Protein AF-A0A958UHU9-F1 (afdb_monomer_lite)

Secondary structure (DSSP, 8-state):
-HHHHHHHHHHHHHHHHHH-TT-BSS-EEEEEEEE--SEEEEEEEESS--SS-EEEEEETTEEEEEEEE--SS-EEEEEEPPSEEEEEEEEES---SSSSEEEEEEEE-TTS-EEEEEEEEE-TT-EEEEEEEE-

Radius of gyration: 14.03 Å; chains: 1; bounding box: 34×26×38 Å

Sequence (135 aa):
LYKNRFNKQEQEFKNVIESDVIGATTDQYLGDFKTKSTWVKLLYRDSGAVDGDLIRVFLDQEVIVPSFFLKGNFSGINIELKPGFNVFEFQALTQGDAPPNTAQVIVVDDDGNIIASSGWGLANGIKGKLIIVKE

pLDDT: mean 92.12, std 10.77, range [49.03, 98.75]

Foldseek 3Di:
DVVVVQVVQVVVQVVVQVVCQAFDPAAAEFDEFEDQFQKKKKKKAAPDDQAFWKKWKDKPNHTPRGIDRHHRDIDTDMGGDDAFKIKMKIATQQCGPGADRWMKIWIAGPVRDTGGIGIGGHHHGYIYIYIYHHD

Structure (mmCIF, N/CA/C/O backbone):
data_AF-A0A958UHU9-F1
#
_entry.id   AF-A0A958UHU9-F1
#
loop_
_atom_site.group_PDB
_atom_site.id
_atom_site.type_symbol
_atom_site.label_atom_id
_atom_site.label_alt_id
_atom_site.label_comp_id
_atom_site.label_asym_id
_atom_site.label_entity_id
_atom_site.label_seq_id
_atom_site.pdbx_PDB_ins_code
_atom_site.Cartn_x
_atom_site.Cartn_y
_atom_site.Cartn_z
_atom_site.occupancy
_atom_site.B_iso_or_equiv
_atom_site.auth_seq_id
_atom_site.auth_comp_id
_atom_site.auth_asym_id
_atom_site.auth_atom_id
_atom_site.pdbx_PDB_model_num
ATOM 1 N N . LEU A 1 1 ? 8.191 3.163 21.275 1.00 50.16 1 LEU A N 1
ATOM 2 C CA . LEU A 1 1 ? 7.745 1.809 20.863 1.00 50.16 1 LEU A CA 1
ATOM 3 C C . LEU A 1 1 ? 7.413 1.760 19.368 1.00 50.16 1 LEU A C 1
ATOM 5 O O . LEU A 1 1 ? 8.103 1.042 18.659 1.00 50.16 1 LEU A O 1
ATOM 9 N N . TYR A 1 2 ? 6.487 2.584 18.859 1.00 49.03 2 TYR A N 1
ATOM 10 C CA . TYR A 1 2 ? 6.131 2.627 17.426 1.00 49.03 2 TYR A CA 1
ATOM 11 C C . TYR A 1 2 ? 7.284 2.994 16.476 1.00 49.03 2 TYR A C 1
ATOM 13 O O . TYR A 1 2 ? 7.516 2.279 15.508 1.00 49.03 2 TYR A O 1
ATOM 21 N N . LYS A 1 3 ? 8.072 4.034 16.791 1.00 57.84 3 LYS A N 1
ATOM 22 C CA . LYS A 1 3 ? 9.205 4.471 15.947 1.00 57.84 3 LYS A CA 1
ATOM 23 C C . LYS A 1 3 ? 10.248 3.371 15.700 1.00 57.84 3 LYS A C 1
ATOM 25 O O . LYS A 1 3 ? 10.720 3.212 14.585 1.00 57.84 3 LYS A O 1
ATOM 30 N N . ASN A 1 4 ? 10.566 2.570 16.718 1.00 65.19 4 ASN A N 1
ATOM 31 C CA . ASN A 1 4 ? 11.564 1.504 16.578 1.00 65.19 4 ASN A CA 1
ATOM 32 C C . ASN A 1 4 ? 11.041 0.345 15.717 1.00 65.19 4 ASN A C 1
ATOM 34 O O . ASN A 1 4 ? 11.801 -0.221 14.939 1.00 65.19 4 ASN A O 1
ATOM 38 N N . ARG A 1 5 ? 9.745 0.009 15.831 1.00 65.56 5 ARG A N 1
ATOM 39 C CA . ARG A 1 5 ? 9.104 -1.006 14.981 1.00 65.56 5 ARG A CA 1
ATOM 40 C C . ARG A 1 5 ? 9.018 -0.538 13.526 1.00 65.56 5 ARG A C 1
ATOM 42 O O . ARG A 1 5 ? 9.303 -1.329 12.637 1.00 65.56 5 ARG A O 1
ATOM 49 N N . PHE A 1 6 ? 8.692 0.738 13.312 1.00 67.00 6 PHE A N 1
ATOM 50 C CA . PHE A 1 6 ? 8.655 1.368 11.992 1.00 67.00 6 PHE A CA 1
ATOM 51 C C . PHE A 1 6 ? 10.026 1.323 11.306 1.00 67.00 6 PHE A C 1
ATOM 53 O O . PHE A 1 6 ? 10.141 0.773 10.217 1.00 67.00 6 PHE A O 1
ATOM 60 N N . ASN A 1 7 ? 11.080 1.795 11.980 1.00 72.50 7 ASN A N 1
ATOM 61 C CA . ASN A 1 7 ? 12.433 1.800 11.413 1.00 72.50 7 ASN A CA 1
ATOM 62 C C . ASN A 1 7 ? 12.931 0.384 11.091 1.00 72.50 7 ASN A C 1
ATOM 64 O O . ASN A 1 7 ? 13.611 0.176 10.091 1.00 72.50 7 ASN A O 1
ATOM 68 N N . LYS A 1 8 ? 12.588 -0.599 11.934 1.00 74.75 8 LYS A N 1
ATOM 69 C CA . LYS A 1 8 ? 12.931 -2.001 11.689 1.00 74.75 8 LYS A CA 1
ATOM 70 C C . LYS A 1 8 ? 12.231 -2.541 10.435 1.00 74.75 8 LYS A C 1
ATOM 72 O O . LYS A 1 8 ? 12.907 -3.126 9.599 1.00 74.75 8 LYS A O 1
ATOM 77 N N . GLN A 1 9 ? 10.924 -2.305 10.283 1.00 70.50 9 GLN A N 1
ATOM 78 C CA . GLN A 1 9 ? 10.179 -2.706 9.081 1.00 70.50 9 GLN A CA 1
ATOM 79 C C . GLN A 1 9 ? 10.703 -2.018 7.819 1.00 70.50 9 GLN A C 1
ATOM 81 O O . GLN A 1 9 ? 10.826 -2.666 6.786 1.00 70.50 9 GLN A O 1
ATOM 86 N N . GLU A 1 10 ? 11.047 -0.731 7.895 1.00 71.50 10 GLU A N 1
ATOM 87 C CA . GLU A 1 10 ? 11.616 -0.006 6.756 1.00 71.50 10 GLU A CA 1
ATOM 88 C C . GLU A 1 10 ? 12.968 -0.595 6.328 1.00 71.50 10 GLU A C 1
ATOM 90 O O . GLU A 1 10 ? 13.228 -0.743 5.135 1.00 71.50 10 GLU A O 1
ATOM 95 N N . GLN A 1 11 ? 13.819 -0.972 7.286 1.00 75.88 11 GLN A N 1
ATOM 96 C CA . GLN A 1 11 ? 15.103 -1.599 6.981 1.00 75.88 11 GLN A CA 1
ATOM 97 C C . GLN A 1 11 ? 14.935 -3.010 6.402 1.00 75.88 11 GLN A C 1
ATOM 99 O O . GLN A 1 11 ? 15.609 -3.356 5.436 1.00 75.88 11 GLN A O 1
ATOM 104 N N . GLU A 1 12 ? 14.037 -3.819 6.971 1.00 75.75 12 GLU A N 1
ATOM 105 C CA . GLU A 1 12 ? 13.720 -5.157 6.453 1.00 75.75 12 GLU A CA 1
ATOM 106 C C . GLU A 1 12 ? 13.188 -5.081 5.016 1.00 75.75 12 GLU A C 1
ATOM 108 O O . GLU A 1 12 ? 13.626 -5.843 4.160 1.00 75.75 12 GLU A O 1
ATOM 113 N N . PHE A 1 13 ? 12.321 -4.108 4.734 1.00 73.19 13 PHE A N 1
ATOM 114 C CA . PHE A 1 13 ? 11.797 -3.839 3.399 1.00 73.19 13 PHE A CA 1
ATOM 115 C C . PHE A 1 13 ? 12.895 -3.481 2.384 1.00 73.19 13 PHE A C 1
ATOM 117 O O . PHE A 1 13 ? 12.952 -4.088 1.315 1.00 73.19 13 PHE A O 1
ATOM 124 N N . LYS A 1 14 ? 13.797 -2.549 2.721 1.00 74.69 14 LYS A N 1
ATOM 125 C CA . LYS A 1 14 ? 14.907 -2.157 1.830 1.00 74.69 14 LYS A CA 1
ATOM 126 C C . LYS A 1 14 ? 15.794 -3.346 1.469 1.00 74.69 14 LYS A C 1
ATOM 128 O O . LYS A 1 14 ? 16.100 -3.543 0.299 1.00 74.69 14 LYS A O 1
ATOM 133 N N . ASN A 1 15 ? 16.117 -4.184 2.455 1.00 75.50 15 ASN A N 1
ATOM 134 C CA . ASN A 1 15 ? 16.937 -5.373 2.231 1.00 75.50 15 ASN A CA 1
ATOM 135 C C . ASN A 1 15 ? 16.270 -6.372 1.264 1.00 75.50 15 ASN A C 1
ATOM 137 O O . ASN A 1 15 ? 16.965 -7.020 0.486 1.00 75.50 15 ASN A O 1
ATOM 141 N N . VAL A 1 16 ? 14.938 -6.513 1.311 1.00 70.00 16 VAL A N 1
ATOM 142 C CA . VAL A 1 16 ? 14.198 -7.413 0.409 1.00 70.00 16 VAL A CA 1
ATOM 143 C C . VAL A 1 16 ? 14.255 -6.908 -1.031 1.00 70.00 16 VAL A C 1
ATOM 145 O O . VAL A 1 16 ? 14.589 -7.690 -1.919 1.00 70.00 16 VAL A O 1
ATOM 148 N N . ILE A 1 17 ? 14.001 -5.617 -1.266 1.00 70.81 17 ILE A N 1
ATOM 149 C CA . ILE A 1 17 ? 14.062 -5.040 -2.620 1.00 70.81 17 ILE A CA 1
ATOM 150 C C . ILE A 1 17 ? 15.461 -5.177 -3.216 1.00 70.81 17 ILE A C 1
ATOM 152 O O . ILE A 1 17 ? 15.600 -5.602 -4.357 1.00 70.81 17 ILE A O 1
ATOM 156 N N . GLU A 1 18 ? 16.500 -4.857 -2.442 1.00 71.88 18 GLU A N 1
ATOM 157 C CA . GLU A 1 18 ? 17.887 -4.940 -2.915 1.00 71.88 18 GLU A CA 1
ATOM 158 C C . GLU A 1 18 ? 18.289 -6.368 -3.316 1.00 71.88 18 GLU A C 1
ATOM 160 O O . GLU A 1 18 ? 19.167 -6.553 -4.158 1.00 71.88 18 GLU A O 1
ATOM 165 N N . SER A 1 19 ? 17.646 -7.384 -2.733 1.00 71.00 19 SER A N 1
ATOM 166 C CA . SER A 1 19 ? 17.930 -8.790 -3.027 1.00 71.00 19 SER A CA 1
ATOM 167 C C . SER A 1 19 ? 17.213 -9.340 -4.266 1.00 71.00 19 SER A C 1
ATOM 169 O O . SER A 1 19 ? 17.673 -10.335 -4.829 1.00 71.00 19 SER A O 1
ATOM 171 N N . ASP A 1 20 ? 16.117 -8.713 -4.708 1.00 69.31 20 ASP A N 1
ATOM 172 C CA . ASP A 1 20 ? 15.230 -9.250 -5.747 1.00 69.31 20 ASP A CA 1
ATOM 173 C C . ASP A 1 20 ? 15.263 -8.391 -7.021 1.00 69.31 20 ASP A C 1
ATOM 175 O O . ASP A 1 20 ? 14.407 -7.542 -7.265 1.00 69.31 20 ASP A O 1
ATOM 179 N N . VAL A 1 21 ? 16.284 -8.625 -7.854 1.00 71.00 21 VAL A N 1
ATOM 180 C CA . VAL A 1 21 ? 16.609 -7.813 -9.048 1.00 71.00 21 VAL A CA 1
ATOM 181 C C . VAL A 1 21 ? 15.461 -7.743 -10.067 1.00 71.00 21 VAL A C 1
ATOM 183 O O . VAL A 1 21 ? 15.361 -6.778 -10.818 1.00 71.00 21 VAL A O 1
ATOM 186 N N . ILE A 1 22 ? 14.596 -8.760 -10.118 1.00 80.50 22 ILE A N 1
ATOM 187 C CA . ILE A 1 22 ? 13.459 -8.820 -11.055 1.00 80.50 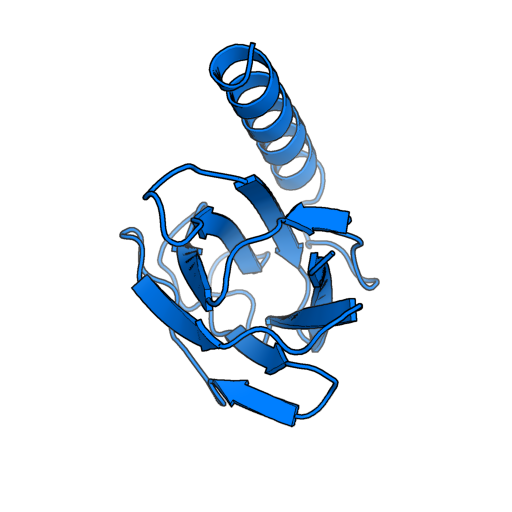22 ILE A CA 1
ATOM 188 C C . ILE A 1 22 ? 12.106 -8.528 -10.388 1.00 80.50 22 ILE A C 1
ATOM 190 O O . ILE A 1 22 ? 11.093 -8.422 -11.086 1.00 80.50 22 ILE A O 1
ATOM 194 N N . GLY A 1 23 ? 12.096 -8.363 -9.063 1.00 86.75 23 GLY A N 1
ATOM 195 C CA . GLY A 1 23 ? 10.900 -8.254 -8.235 1.00 86.75 23 GLY A CA 1
ATOM 196 C C . GLY A 1 23 ? 10.189 -9.576 -8.002 1.00 86.75 23 GLY A C 1
ATOM 197 O O . GLY A 1 23 ? 10.313 -10.541 -8.761 1.00 86.75 23 GLY A O 1
ATOM 198 N N . ALA A 1 24 ? 9.352 -9.584 -6.969 1.00 90.75 24 ALA A N 1
ATOM 199 C CA . ALA A 1 24 ? 8.610 -10.770 -6.601 1.00 90.75 24 ALA A CA 1
ATOM 200 C C . ALA A 1 24 ? 7.633 -11.174 -7.706 1.00 90.75 24 ALA A C 1
ATOM 202 O O . ALA A 1 24 ? 6.861 -10.360 -8.216 1.00 90.75 24 ALA A O 1
ATOM 203 N N . THR A 1 25 ? 7.650 -12.464 -8.031 1.00 94.31 25 THR A N 1
ATOM 204 C CA . THR A 1 25 ? 6.838 -13.092 -9.088 1.00 94.31 25 THR A CA 1
ATOM 205 C C . THR A 1 25 ? 5.569 -13.761 -8.555 1.00 94.31 25 THR A C 1
ATOM 207 O O . THR A 1 25 ? 4.824 -14.388 -9.306 1.00 94.31 25 THR A O 1
ATOM 210 N N . THR A 1 26 ? 5.304 -13.626 -7.256 1.00 94.62 26 THR A N 1
ATOM 211 C CA . THR A 1 26 ? 4.108 -14.127 -6.573 1.00 94.62 26 THR A CA 1
ATOM 212 C C . THR A 1 26 ? 3.562 -13.060 -5.644 1.00 94.62 26 THR A C 1
ATOM 214 O O . THR A 1 26 ? 4.333 -12.252 -5.123 1.00 94.62 26 THR A O 1
ATOM 217 N N . ASP A 1 27 ? 2.255 -13.098 -5.390 1.00 96.94 27 ASP A N 1
ATOM 218 C CA . ASP A 1 27 ? 1.609 -12.130 -4.507 1.00 96.94 27 ASP A CA 1
ATOM 219 C C . ASP A 1 27 ? 2.291 -12.064 -3.133 1.00 96.94 27 ASP A C 1
ATOM 221 O O . ASP A 1 27 ? 2.615 -13.086 -2.520 1.00 96.94 27 ASP A O 1
ATOM 225 N N . GLN A 1 28 ? 2.499 -10.843 -2.643 1.00 95.31 28 GLN A N 1
ATOM 226 C CA . GLN A 1 28 ? 3.163 -10.574 -1.375 1.00 95.31 28 GLN A CA 1
ATOM 227 C C . GLN A 1 28 ? 2.156 -10.233 -0.283 1.00 95.31 28 GLN A C 1
ATOM 229 O O . GLN A 1 28 ? 1.231 -9.445 -0.479 1.00 95.31 28 GLN A O 1
ATOM 234 N N . TYR A 1 29 ? 2.371 -10.782 0.910 1.00 95.94 29 TYR A N 1
ATOM 235 C CA . TYR A 1 29 ? 1.631 -10.385 2.099 1.00 95.94 29 TYR A CA 1
ATOM 236 C C . TYR A 1 29 ? 2.345 -9.234 2.809 1.00 95.94 29 TYR A C 1
ATOM 238 O O . TYR A 1 29 ? 3.450 -9.398 3.318 1.00 95.94 29 TYR A O 1
ATOM 246 N N . LEU A 1 30 ? 1.698 -8.072 2.856 1.00 95.81 30 LEU A N 1
ATOM 247 C CA . LEU A 1 30 ? 2.231 -6.835 3.430 1.00 95.81 30 LEU A CA 1
ATOM 248 C C . LEU A 1 30 ? 1.866 -6.652 4.911 1.00 95.81 30 LEU A C 1
ATOM 250 O O . LEU A 1 30 ? 2.342 -5.704 5.539 1.00 95.81 30 LEU A O 1
ATOM 254 N N . GLY A 1 31 ? 1.044 -7.551 5.462 1.00 95.88 31 GLY A N 1
ATOM 255 C CA . GLY A 1 31 ? 0.650 -7.588 6.869 1.00 95.88 31 GLY A CA 1
ATOM 256 C C . GLY A 1 31 ? -0.821 -7.260 7.128 1.00 95.88 31 GLY A C 1
ATOM 257 O O . GLY A 1 31 ? -1.529 -6.712 6.277 1.00 95.88 31 GLY A O 1
ATOM 258 N N . ASP A 1 32 ? -1.257 -7.584 8.344 1.00 97.19 32 ASP A N 1
ATOM 259 C CA . ASP A 1 32 ? -2.553 -7.228 8.912 1.00 97.19 32 ASP A CA 1
ATOM 260 C C . ASP A 1 32 ? -2.400 -6.325 10.139 1.00 97.19 32 ASP A C 1
ATOM 262 O O . ASP A 1 32 ? -1.506 -6.500 10.973 1.00 97.19 32 ASP A O 1
ATOM 266 N N . PHE A 1 33 ? -3.288 -5.338 10.244 1.00 96.69 33 PHE A N 1
ATOM 267 C CA . PHE A 1 33 ? -3.241 -4.321 11.289 1.00 96.69 33 PHE A CA 1
ATOM 268 C C . PHE A 1 33 ? -4.643 -4.029 11.810 1.00 96.69 33 PHE A C 1
ATOM 270 O O . PHE A 1 33 ? -5.601 -3.943 11.047 1.00 96.69 33 PHE A O 1
ATOM 277 N N . LYS A 1 34 ? -4.760 -3.869 13.126 1.00 97.19 34 LYS A N 1
ATOM 278 C CA . LYS A 1 34 ? -6.027 -3.595 13.808 1.00 97.19 34 LYS A CA 1
ATOM 279 C C . LYS A 1 34 ? -6.172 -2.110 14.101 1.00 97.19 34 LYS A C 1
ATOM 281 O O . LYS A 1 34 ? -5.192 -1.460 14.459 1.00 97.19 34 LYS A O 1
ATOM 286 N N . THR A 1 35 ? -7.391 -1.599 14.002 1.00 97.50 35 THR A N 1
ATOM 287 C CA . THR A 1 35 ? -7.738 -0.232 14.395 1.00 97.50 35 THR A CA 1
ATOM 288 C C . THR A 1 35 ? -9.178 -0.152 14.900 1.00 97.50 35 THR A C 1
ATOM 290 O O . THR A 1 35 ? -10.000 -1.007 14.585 1.00 97.50 35 THR A O 1
ATOM 293 N N . LYS A 1 36 ? -9.484 0.887 15.680 1.00 97.50 36 LYS A N 1
ATOM 294 C CA . LYS A 1 36 ? -10.856 1.271 16.062 1.00 97.50 36 LYS A CA 1
ATOM 295 C C . LYS A 1 36 ? -11.373 2.462 15.252 1.00 97.50 36 LYS A C 1
ATOM 297 O O . LYS A 1 36 ? -12.512 2.887 15.428 1.00 97.50 36 LYS A O 1
ATOM 302 N N . SER A 1 37 ? -10.522 3.004 14.387 1.00 97.69 37 SER A N 1
ATOM 303 C CA . SER A 1 37 ? -10.799 4.188 13.591 1.00 97.69 37 SER A CA 1
ATOM 304 C C . SER A 1 37 ? -11.933 3.978 12.608 1.00 97.69 37 SER A C 1
ATOM 306 O O . SER A 1 37 ? -12.187 2.879 12.101 1.00 97.69 37 SER A O 1
ATOM 308 N N . THR A 1 38 ? -12.626 5.072 12.327 1.00 97.50 38 THR A N 1
ATOM 309 C CA . THR A 1 38 ? -13.752 5.078 11.396 1.00 97.50 38 THR A CA 1
ATOM 310 C C . THR A 1 38 ? -13.288 4.995 9.949 1.00 97.50 38 THR A C 1
ATOM 312 O O . THR A 1 38 ? -13.809 4.161 9.204 1.00 97.50 38 THR A O 1
ATOM 315 N N . TRP A 1 39 ? -12.243 5.752 9.623 1.00 98.31 39 TRP A N 1
ATOM 316 C CA . TRP A 1 39 ? -11.580 5.813 8.329 1.00 98.31 39 TRP A CA 1
ATOM 317 C C . TRP A 1 39 ? -10.057 5.757 8.494 1.00 98.31 39 TRP A C 1
ATOM 319 O O . TRP A 1 39 ? -9.517 5.934 9.587 1.00 98.31 39 TRP A O 1
ATOM 329 N N . VAL A 1 40 ? -9.359 5.510 7.388 1.00 98.50 40 VAL A N 1
ATOM 330 C CA . VAL A 1 40 ? -7.896 5.591 7.300 1.00 98.50 40 VAL A CA 1
ATOM 331 C C . VAL A 1 40 ? -7.476 6.359 6.055 1.00 98.50 40 VAL A C 1
ATOM 333 O O . VAL A 1 40 ? -8.187 6.380 5.049 1.00 98.50 40 VAL A O 1
ATOM 336 N N . LYS A 1 41 ? -6.292 6.965 6.094 1.00 98.44 41 LYS A N 1
ATOM 337 C CA . LYS A 1 41 ? -5.609 7.473 4.906 1.00 98.44 41 LYS A CA 1
ATOM 338 C C . LYS A 1 41 ? -4.607 6.440 4.414 1.00 98.44 41 LYS A C 1
ATOM 340 O O . LYS A 1 41 ? -3.653 6.112 5.119 1.00 98.44 41 LYS A O 1
ATOM 345 N N . LEU A 1 42 ? -4.811 5.973 3.190 1.00 98.06 42 LEU A N 1
ATOM 346 C CA . LEU A 1 42 ? -3.893 5.097 2.480 1.00 98.06 42 LEU A CA 1
ATOM 347 C C . LEU A 1 42 ? -2.920 5.954 1.673 1.00 98.06 42 LEU A C 1
ATOM 349 O O . LEU A 1 42 ? -3.317 6.568 0.683 1.00 98.06 42 LEU A O 1
ATOM 353 N N . LEU A 1 43 ? -1.668 6.023 2.112 1.00 98.25 43 LEU A N 1
ATOM 354 C CA . LEU A 1 43 ? -0.604 6.788 1.471 1.00 98.25 43 LEU A CA 1
ATOM 355 C C . LEU A 1 43 ? 0.362 5.841 0.768 1.00 98.25 43 LEU A C 1
ATOM 357 O O . LEU A 1 43 ? 0.826 4.885 1.375 1.00 98.25 43 LEU A O 1
ATOM 361 N N . TYR A 1 44 ? 0.722 6.129 -0.474 1.00 97.50 44 TYR A N 1
ATOM 362 C CA . TYR A 1 44 ? 1.711 5.365 -1.225 1.00 97.50 44 TYR A CA 1
ATOM 363 C C . TYR A 1 44 ? 2.595 6.274 -2.079 1.00 97.50 44 TYR A C 1
ATOM 365 O O . TYR A 1 44 ? 2.199 7.377 -2.474 1.00 97.50 44 TYR A O 1
ATOM 373 N N . ARG A 1 45 ? 3.821 5.822 -2.329 1.00 97.44 45 ARG A N 1
ATOM 374 C CA . ARG A 1 45 ? 4.813 6.516 -3.154 1.00 97.44 45 ARG A CA 1
ATOM 375 C C . ARG A 1 45 ? 5.759 5.532 -3.809 1.00 97.44 45 ARG A C 1
ATOM 377 O O . ARG A 1 45 ? 5.914 4.414 -3.327 1.00 97.44 45 ARG A O 1
ATOM 384 N N . ASP A 1 46 ? 6.445 6.017 -4.826 1.00 97.12 46 ASP A N 1
ATOM 385 C CA . ASP A 1 46 ? 7.659 5.388 -5.315 1.00 97.12 46 ASP A CA 1
ATOM 386 C C . ASP A 1 46 ? 8.723 5.391 -4.206 1.00 97.12 46 ASP A C 1
ATOM 388 O O . ASP A 1 46 ? 8.932 6.414 -3.537 1.00 97.12 46 ASP A O 1
ATOM 392 N N . SER A 1 47 ? 9.344 4.238 -3.968 1.00 93.31 47 SER A N 1
ATOM 393 C CA . SER A 1 47 ? 10.444 4.085 -3.009 1.00 93.31 47 SER A CA 1
ATOM 394 C C . SER A 1 47 ? 11.751 3.642 -3.677 1.00 93.31 47 SER A C 1
ATOM 396 O O . SER A 1 47 ? 12.716 3.359 -2.960 1.00 93.31 47 SER A O 1
ATOM 398 N N . GLY A 1 48 ? 11.774 3.588 -5.009 1.00 90.81 48 GLY A N 1
ATOM 399 C CA . GLY A 1 48 ? 12.934 3.358 -5.857 1.00 90.81 48 GLY A CA 1
ATOM 400 C C . GLY A 1 48 ? 13.221 4.593 -6.717 1.00 90.81 48 GLY A C 1
ATOM 401 O O . GLY A 1 48 ? 13.429 5.693 -6.191 1.00 90.81 48 GLY A O 1
ATOM 402 N N . ALA A 1 49 ? 13.285 4.397 -8.035 1.00 91.69 49 ALA A N 1
ATOM 403 C CA . ALA A 1 49 ? 13.439 5.464 -9.015 1.00 91.69 49 ALA A CA 1
ATOM 404 C C . ALA A 1 49 ? 12.084 5.789 -9.655 1.00 91.69 49 ALA A C 1
ATOM 406 O O . ALA A 1 49 ? 11.386 4.902 -10.111 1.00 91.69 49 ALA A O 1
ATOM 407 N N . VAL A 1 50 ? 11.747 7.077 -9.763 1.00 95.75 50 VAL A N 1
ATOM 408 C CA . VAL A 1 50 ? 10.510 7.509 -10.432 1.00 95.75 50 VAL A CA 1
ATOM 409 C C . VAL A 1 50 ? 10.690 7.403 -11.948 1.00 95.75 50 VAL A C 1
ATOM 411 O O . VAL A 1 50 ? 11.158 8.354 -12.580 1.00 95.75 50 VAL A O 1
ATOM 414 N N . ASP A 1 51 ? 10.340 6.258 -12.524 1.00 94.69 51 ASP A N 1
ATOM 415 C CA . ASP A 1 51 ? 10.759 5.879 -13.881 1.00 94.69 51 ASP A CA 1
ATOM 416 C C . ASP A 1 51 ? 9.680 5.168 -14.722 1.00 94.69 51 ASP A C 1
ATOM 418 O O . ASP A 1 51 ? 9.970 4.610 -15.774 1.00 94.69 51 ASP A O 1
ATOM 422 N N . GLY A 1 52 ? 8.417 5.205 -14.294 1.00 96.12 52 GLY A N 1
ATOM 423 C CA . GLY A 1 52 ? 7.298 4.651 -15.073 1.00 96.12 52 GLY A CA 1
ATOM 424 C C . GLY A 1 52 ? 6.426 3.652 -14.325 1.00 96.12 52 GLY A C 1
ATOM 425 O O . GLY A 1 52 ? 5.555 3.025 -14.934 1.00 96.12 52 GLY A O 1
ATOM 426 N N . ASP A 1 53 ? 6.627 3.511 -13.021 1.00 97.75 53 ASP A N 1
ATOM 427 C CA . ASP A 1 53 ? 5.849 2.624 -12.176 1.00 97.75 53 ASP A CA 1
ATOM 428 C C . ASP A 1 53 ? 4.368 3.017 -12.064 1.00 97.75 53 ASP A C 1
ATOM 430 O O . ASP A 1 53 ? 3.990 4.057 -11.516 1.00 97.75 53 ASP A O 1
ATOM 434 N N . LEU A 1 54 ? 3.500 2.142 -12.577 1.00 98.38 54 LEU A N 1
ATOM 435 C CA . LEU A 1 54 ? 2.048 2.258 -12.528 1.00 98.38 54 LEU A CA 1
ATOM 436 C C . LEU A 1 54 ? 1.466 1.170 -11.635 1.00 98.38 54 LEU A C 1
ATOM 438 O O . LEU A 1 54 ? 1.804 -0.005 -11.770 1.00 98.38 54 LEU A O 1
ATOM 442 N N . ILE A 1 55 ? 0.516 1.548 -10.782 1.00 98.50 55 ILE A N 1
ATOM 443 C CA . ILE A 1 55 ? -0.212 0.612 -9.923 1.00 98.50 55 ILE A CA 1
ATOM 444 C C . ILE A 1 55 ? -1.723 0.720 -10.088 1.00 98.50 55 ILE A C 1
ATOM 446 O O . ILE A 1 55 ? -2.258 1.756 -10.483 1.00 98.50 55 ILE A O 1
ATOM 450 N N . ARG A 1 56 ? -2.421 -0.347 -9.708 1.00 98.69 56 ARG A N 1
ATOM 451 C CA . ARG A 1 56 ? -3.868 -0.371 -9.474 1.00 98.69 56 ARG A CA 1
ATOM 452 C C . ARG A 1 56 ? -4.137 -0.745 -8.026 1.00 98.69 56 ARG A C 1
ATOM 454 O O . ARG A 1 56 ? -3.498 -1.656 -7.507 1.00 98.69 56 ARG A O 1
ATOM 461 N N . VAL A 1 57 ? -5.102 -0.081 -7.396 1.00 98.56 57 VAL A N 1
ATOM 462 C CA . VAL A 1 57 ? -5.487 -0.352 -6.005 1.00 98.56 57 VAL A CA 1
ATOM 463 C C . VAL A 1 57 ? -6.898 -0.912 -5.952 1.00 98.56 57 VAL A C 1
ATOM 465 O O . VAL A 1 57 ? -7.820 -0.368 -6.571 1.00 98.56 57 VAL A O 1
ATOM 468 N N . PHE A 1 58 ? -7.052 -1.982 -5.181 1.00 98.75 58 PHE A N 1
ATOM 469 C CA . PHE A 1 58 ? -8.324 -2.616 -4.878 1.00 98.75 58 PHE A CA 1
ATOM 470 C C . PHE A 1 58 ? -8.656 -2.466 -3.393 1.00 98.75 58 PHE A C 1
ATOM 472 O O . PHE A 1 58 ? -7.754 -2.522 -2.556 1.00 98.75 58 PHE A O 1
ATOM 479 N N . LEU A 1 59 ? -9.942 -2.343 -3.079 1.00 98.69 59 LEU A N 1
ATOM 480 C CA . LEU A 1 59 ? -10.500 -2.571 -1.749 1.00 98.69 59 LEU A CA 1
ATOM 481 C C . LEU A 1 59 ? -11.553 -3.665 -1.873 1.00 98.69 59 LEU A C 1
ATOM 483 O O . LEU A 1 59 ? -12.488 -3.531 -2.653 1.00 98.69 59 LEU A O 1
ATOM 487 N N . ASP A 1 60 ? -11.379 -4.758 -1.135 1.00 98.38 60 ASP A N 1
ATOM 488 C CA . ASP A 1 60 ? -12.299 -5.898 -1.142 1.00 98.38 60 ASP A CA 1
ATOM 489 C C . ASP A 1 60 ? -12.627 -6.407 -2.560 1.00 98.38 60 ASP A C 1
ATOM 491 O O . ASP A 1 60 ? -13.769 -6.724 -2.875 1.00 98.38 60 ASP A O 1
ATOM 495 N N . GLN A 1 61 ? -11.593 -6.520 -3.404 1.00 98.12 61 GLN A N 1
ATOM 496 C CA . GLN A 1 61 ? -11.653 -6.947 -4.816 1.00 98.12 61 GLN A CA 1
ATOM 497 C C . GLN A 1 61 ? -12.270 -5.923 -5.787 1.00 98.12 61 GLN A C 1
ATOM 499 O O . GLN A 1 61 ? -12.213 -6.134 -7.000 1.00 98.12 61 GLN A O 1
ATOM 504 N N . GLU A 1 62 ? -12.773 -4.789 -5.302 1.00 98.38 62 GLU A N 1
ATOM 505 C CA . GLU A 1 62 ? -13.253 -3.692 -6.142 1.00 98.38 62 GLU A CA 1
ATOM 506 C C . GLU A 1 62 ? -12.133 -2.698 -6.452 1.00 98.38 62 GLU A C 1
ATOM 508 O O . GLU A 1 62 ? -11.334 -2.343 -5.588 1.00 98.38 62 GLU A O 1
ATOM 513 N N . VAL A 1 63 ? -12.065 -2.228 -7.698 1.00 98.56 63 VAL A N 1
ATOM 514 C CA . VAL A 1 63 ? -11.061 -1.244 -8.120 1.00 98.56 63 VAL A CA 1
ATOM 515 C C . VAL A 1 63 ? -11.428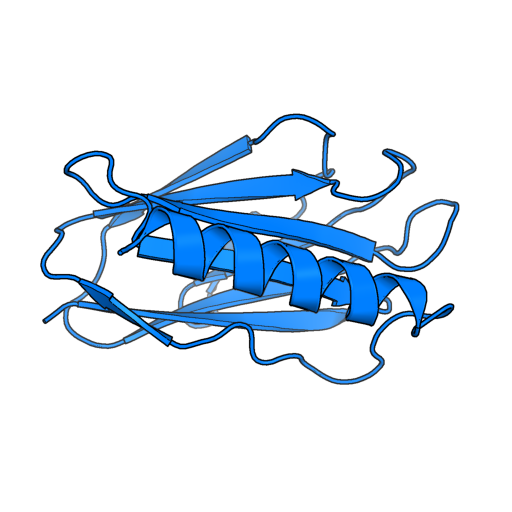 0.132 -7.572 1.00 98.56 63 VAL A C 1
ATOM 517 O O . VAL A 1 63 ? -12.400 0.735 -8.019 1.00 98.56 63 VAL A O 1
ATOM 520 N N . ILE A 1 64 ? -10.599 0.660 -6.670 1.00 98.12 64 ILE A N 1
ATOM 521 C CA . ILE A 1 64 ? -10.753 2.018 -6.121 1.00 98.12 64 ILE A CA 1
ATOM 522 C C . ILE A 1 64 ? -9.807 3.026 -6.781 1.00 98.12 64 ILE A C 1
ATOM 524 O O . ILE A 1 64 ? -10.100 4.218 -6.828 1.00 98.12 64 ILE A O 1
ATOM 528 N N . VAL A 1 65 ? -8.684 2.552 -7.333 1.00 98.25 65 VAL A N 1
ATOM 529 C CA . VAL A 1 65 ? -7.757 3.353 -8.143 1.00 98.25 65 VAL A CA 1
ATOM 530 C C . VAL A 1 65 ? -7.369 2.530 -9.372 1.00 98.25 65 VAL A C 1
ATOM 532 O O . VAL A 1 65 ? -6.614 1.569 -9.232 1.00 98.25 65 VAL A O 1
ATOM 535 N N . PRO A 1 66 ? -7.871 2.858 -10.577 1.00 98.19 66 PRO A N 1
ATOM 536 C CA . PRO A 1 66 ? -7.720 1.998 -11.755 1.00 98.19 66 PRO A CA 1
ATOM 537 C C . PRO A 1 66 ? -6.302 1.961 -12.331 1.00 98.19 66 PRO A C 1
ATOM 539 O O . PRO A 1 66 ? -5.883 0.921 -12.849 1.00 98.19 66 PRO A O 1
ATOM 542 N N . SER A 1 67 ? -5.597 3.090 -12.260 1.00 98.06 67 SER A N 1
ATOM 543 C CA . SER A 1 67 ? -4.202 3.260 -12.658 1.00 98.06 67 SER A CA 1
ATOM 544 C C . SER A 1 67 ? -3.652 4.518 -11.991 1.00 98.06 67 SER A C 1
ATOM 546 O O . SER A 1 67 ? -4.305 5.566 -12.013 1.00 98.06 67 SER A O 1
ATOM 548 N N . PHE A 1 68 ? -2.473 4.423 -11.390 1.00 98.38 68 PHE A N 1
ATOM 549 C CA . PHE A 1 68 ? -1.794 5.546 -10.764 1.00 98.38 68 PHE A CA 1
ATOM 550 C C . PHE A 1 68 ? -0.288 5.457 -10.978 1.00 98.38 68 PHE A C 1
ATOM 552 O O . PHE A 1 68 ? 0.316 4.432 -10.682 1.00 98.38 68 PHE A O 1
ATOM 559 N N . PHE A 1 69 ? 0.303 6.555 -11.446 1.00 98.06 69 PHE A N 1
ATOM 560 C CA . PHE A 1 69 ? 1.748 6.717 -11.584 1.00 98.06 69 PHE A CA 1
ATOM 561 C C . PHE A 1 69 ? 2.380 7.065 -10.244 1.00 98.06 69 PHE A C 1
ATOM 563 O O . PHE A 1 69 ? 2.097 8.135 -9.691 1.00 98.06 69 PHE A O 1
ATOM 570 N N . LEU A 1 70 ? 3.217 6.165 -9.732 1.00 97.94 70 LEU A N 1
ATOM 571 C CA . LEU A 1 70 ? 3.951 6.374 -8.497 1.00 97.94 70 LEU A CA 1
ATOM 572 C C . LEU A 1 70 ? 4.904 7.565 -8.641 1.00 97.94 70 LEU A C 1
ATOM 574 O O . LEU A 1 70 ? 5.553 7.784 -9.657 1.00 97.94 70 LEU A O 1
ATOM 578 N N . LYS A 1 71 ? 4.924 8.399 -7.603 1.00 97.81 71 LYS A N 1
ATOM 579 C CA . LYS A 1 71 ? 5.753 9.605 -7.512 1.00 97.81 71 LYS A CA 1
ATOM 580 C C . LYS A 1 71 ? 6.620 9.482 -6.272 1.00 97.81 71 LYS A C 1
ATOM 582 O O . LYS A 1 71 ? 6.206 8.839 -5.314 1.00 97.81 71 LYS A O 1
ATOM 587 N N . GLY A 1 72 ? 7.753 10.179 -6.231 1.00 96.12 72 GLY A N 1
ATOM 588 C CA . GLY A 1 72 ? 8.639 10.151 -5.057 1.00 96.12 72 GLY A CA 1
ATOM 589 C C . GLY A 1 72 ? 8.026 10.750 -3.777 1.00 96.12 72 GLY A C 1
ATOM 590 O O . GLY A 1 72 ? 8.458 10.436 -2.667 1.00 96.12 72 GLY A O 1
ATOM 591 N N . ASN A 1 73 ? 6.990 11.587 -3.913 1.00 96.94 73 ASN A N 1
ATOM 592 C CA . ASN A 1 73 ? 6.198 12.094 -2.792 1.00 96.94 73 ASN A CA 1
ATOM 593 C C . ASN A 1 73 ? 4.953 11.231 -2.567 1.00 96.94 73 ASN A C 1
ATOM 595 O O . ASN A 1 73 ? 4.319 10.786 -3.525 1.00 96.94 73 ASN A O 1
ATOM 599 N N . PHE A 1 74 ? 4.549 11.088 -1.302 1.00 97.19 74 PHE A N 1
ATOM 600 C CA . PHE A 1 74 ? 3.307 10.408 -0.944 1.00 97.19 74 PHE A CA 1
ATOM 601 C C . PHE A 1 74 ? 2.095 11.042 -1.620 1.00 97.19 74 PHE A C 1
ATOM 603 O O . PHE A 1 74 ? 1.850 12.245 -1.523 1.00 97.19 74 PHE A O 1
ATOM 610 N N . SER A 1 75 ? 1.322 10.186 -2.273 1.00 96.44 75 SER A N 1
ATOM 611 C CA . SER A 1 75 ? -0.048 10.441 -2.701 1.00 96.44 75 SER A CA 1
ATOM 612 C C . SER A 1 75 ? -0.966 9.487 -1.948 1.00 96.44 75 SER A C 1
ATOM 614 O O . SER A 1 75 ? -0.499 8.506 -1.376 1.00 96.44 75 SER A O 1
ATOM 616 N N . GLY A 1 76 ? -2.265 9.759 -1.903 1.00 93.31 76 GLY A N 1
ATOM 617 C CA . GLY A 1 76 ? -3.153 8.850 -1.198 1.00 93.31 76 GLY A CA 1
ATOM 618 C C . GLY A 1 76 ? -4.612 9.240 -1.215 1.00 93.31 76 GLY A C 1
ATOM 619 O O . GLY A 1 76 ? -4.995 10.279 -1.751 1.00 93.31 76 GLY A O 1
ATOM 620 N N . ILE A 1 77 ? -5.403 8.368 -0.606 1.00 96.81 77 ILE A N 1
ATOM 621 C CA . ILE A 1 77 ? -6.863 8.414 -0.577 1.00 96.81 77 ILE A CA 1
ATOM 622 C C . ILE A 1 77 ? -7.353 8.132 0.843 1.00 96.81 77 ILE A C 1
ATOM 624 O O . ILE A 1 77 ? -6.740 7.357 1.578 1.00 96.81 77 ILE A O 1
ATOM 628 N N . ASN A 1 78 ? -8.454 8.773 1.231 1.00 97.88 78 ASN A N 1
ATOM 629 C CA . ASN A 1 78 ? -9.150 8.457 2.475 1.00 97.88 78 ASN A CA 1
ATOM 630 C C . ASN A 1 78 ? -10.169 7.348 2.206 1.00 97.88 78 ASN A C 1
ATOM 632 O O . ASN A 1 78 ? -10.863 7.389 1.190 1.00 97.88 78 ASN A O 1
ATOM 636 N N . ILE A 1 79 ? -10.257 6.382 3.115 1.00 98.12 79 ILE A N 1
ATOM 637 C CA . ILE A 1 79 ? -11.104 5.198 2.987 1.00 98.12 79 ILE A CA 1
ATOM 638 C C . ILE A 1 79 ? -11.893 5.014 4.274 1.00 98.12 79 ILE A C 1
ATOM 640 O O . ILE A 1 79 ? -11.308 4.833 5.341 1.00 98.12 79 ILE A O 1
ATOM 644 N N . GLU A 1 80 ? -13.217 5.032 4.157 1.00 98.25 80 GLU A N 1
ATOM 645 C CA . GLU A 1 80 ? -14.116 4.606 5.226 1.00 98.25 80 GLU A CA 1
ATOM 646 C C . GLU A 1 80 ? -13.996 3.096 5.420 1.00 98.25 80 GLU A C 1
ATOM 648 O O . GLU A 1 80 ? -14.096 2.324 4.465 1.00 98.25 80 GLU A O 1
ATOM 653 N N . LEU A 1 81 ? -13.776 2.668 6.660 1.00 98.50 81 LEU A N 1
ATOM 654 C CA . LEU A 1 81 ? -13.607 1.258 6.978 1.00 98.50 81 LEU A CA 1
ATOM 655 C C . LEU A 1 81 ? -14.950 0.623 7.336 1.00 98.50 81 LEU A C 1
ATOM 657 O O . LEU A 1 81 ? -15.665 1.099 8.232 1.00 98.50 81 LEU A O 1
ATOM 661 N N . LYS A 1 82 ? -15.251 -0.528 6.730 1.00 98.56 82 LYS A N 1
ATOM 662 C CA . LYS A 1 82 ? -16.333 -1.394 7.216 1.00 98.56 82 LYS A CA 1
ATOM 663 C C . LYS A 1 82 ? -15.879 -2.147 8.477 1.00 98.56 82 LYS A C 1
ATOM 665 O O . LYS A 1 82 ? -14.681 -2.399 8.623 1.00 98.56 82 LYS A O 1
ATOM 670 N N . PRO A 1 83 ? -16.792 -2.518 9.392 1.00 98.38 83 PRO A N 1
ATOM 671 C CA . PRO A 1 83 ? -16.453 -3.394 10.513 1.00 98.38 83 PRO A CA 1
ATOM 672 C C . PRO A 1 83 ? -15.813 -4.706 10.036 1.00 98.38 83 PRO A C 1
ATOM 674 O O . PRO A 1 83 ? -16.254 -5.292 9.045 1.00 98.38 83 PRO A O 1
ATOM 677 N N . GLY A 1 84 ? -14.793 -5.185 10.747 1.00 98.50 84 GLY A N 1
ATOM 678 C CA . GLY A 1 84 ? -14.033 -6.371 10.361 1.00 98.50 84 GLY A CA 1
ATOM 679 C C . GLY A 1 84 ? -12.967 -6.085 9.299 1.00 98.50 84 GLY A C 1
ATOM 680 O O . GLY A 1 84 ? -12.272 -5.073 9.351 1.00 98.50 84 GLY A O 1
ATOM 681 N N . PHE A 1 85 ? -12.781 -7.019 8.365 1.00 98.56 85 PHE A N 1
ATOM 682 C CA . PHE A 1 85 ? -11.678 -6.996 7.399 1.00 98.56 85 PHE A CA 1
ATOM 683 C C . PHE A 1 85 ? -11.923 -6.026 6.244 1.00 98.56 85 PHE A C 1
ATOM 685 O O . PHE A 1 85 ? -12.945 -6.124 5.574 1.00 98.56 85 PHE A O 1
ATOM 692 N N . ASN A 1 86 ? -10.941 -5.173 5.965 1.00 98.62 86 ASN A N 1
ATOM 693 C CA . ASN A 1 86 ? -10.849 -4.314 4.788 1.00 98.62 86 ASN A CA 1
ATOM 694 C C . ASN A 1 86 ? -9.558 -4.707 4.061 1.00 98.62 86 ASN A C 1
ATOM 696 O O . ASN A 1 86 ? -8.458 -4.476 4.580 1.00 98.62 86 ASN A O 1
ATOM 700 N N . VAL A 1 87 ? -9.681 -5.381 2.917 1.00 98.69 87 VAL A N 1
ATOM 701 C CA . VAL A 1 87 ? -8.529 -5.959 2.210 1.00 98.69 87 VAL A CA 1
ATOM 702 C C . VAL A 1 87 ? -8.090 -5.028 1.092 1.00 98.69 87 VAL A C 1
ATOM 704 O O . VAL A 1 87 ? -8.801 -4.869 0.101 1.00 98.69 87 VAL A O 1
ATOM 707 N N . PHE A 1 88 ? -6.900 -4.454 1.231 1.00 98.69 88 PHE A N 1
ATOM 708 C CA . PHE A 1 88 ? -6.258 -3.655 0.198 1.00 98.69 88 PHE A CA 1
ATOM 709 C C . PHE A 1 88 ? -5.321 -4.526 -0.633 1.00 98.69 88 PHE A C 1
ATOM 711 O O . PHE A 1 88 ? -4.489 -5.253 -0.086 1.00 98.69 88 PHE A O 1
ATOM 718 N N . GLU A 1 89 ? -5.422 -4.428 -1.956 1.00 98.69 89 GLU A N 1
ATOM 719 C CA . GLU A 1 89 ? -4.458 -5.041 -2.872 1.00 98.69 89 GLU A CA 1
ATOM 720 C C . GLU A 1 89 ? -3.863 -3.982 -3.804 1.00 98.69 89 GLU A C 1
ATOM 722 O O . GLU A 1 89 ? -4.592 -3.163 -4.364 1.00 98.69 89 GLU A O 1
ATOM 727 N N . PHE A 1 90 ? -2.547 -4.021 -3.995 1.00 98.31 90 PHE A N 1
ATOM 728 C CA . PHE A 1 90 ? -1.789 -3.141 -4.884 1.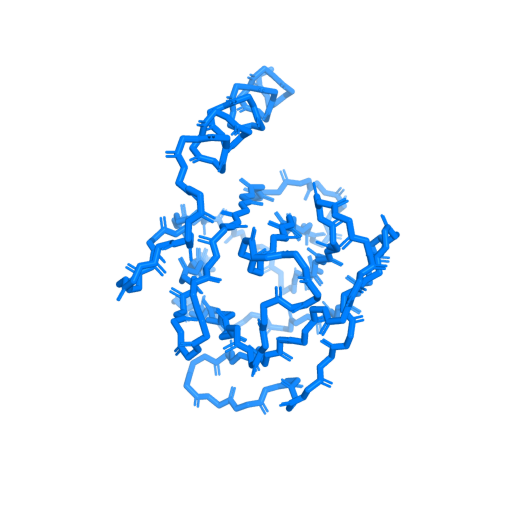00 98.31 90 PHE A CA 1
ATOM 729 C C . PHE A 1 90 ? -1.198 -3.978 -6.005 1.00 98.31 90 PHE A C 1
ATOM 731 O O . PHE A 1 90 ? -0.297 -4.772 -5.756 1.00 98.31 90 PHE A O 1
ATOM 738 N N . GLN A 1 91 ? -1.712 -3.835 -7.220 1.00 98.62 91 GLN A N 1
ATOM 739 C CA . GLN A 1 91 ? -1.207 -4.548 -8.387 1.00 98.62 91 GLN A CA 1
ATOM 740 C C . GLN A 1 91 ? -0.208 -3.678 -9.144 1.00 98.62 91 GLN A C 1
ATOM 742 O O . GLN A 1 91 ? -0.562 -2.563 -9.535 1.00 98.62 91 GLN A O 1
ATOM 747 N N . ALA A 1 92 ? 0.983 -4.206 -9.418 1.00 98.38 92 ALA A N 1
ATOM 748 C CA . ALA A 1 92 ? 1.908 -3.597 -10.369 1.00 98.38 92 ALA A CA 1
ATOM 749 C C . ALA A 1 92 ? 1.348 -3.738 -11.795 1.00 98.38 92 ALA A C 1
ATOM 751 O O . ALA A 1 92 ? 1.067 -4.847 -12.247 1.00 98.38 92 ALA A O 1
ATOM 752 N N . LEU A 1 93 ? 1.144 -2.621 -12.495 1.00 98.50 93 LEU A N 1
ATOM 753 C CA . LEU A 1 93 ? 0.719 -2.587 -13.903 1.00 98.50 93 LEU A CA 1
ATOM 754 C C . LEU A 1 93 ? 1.913 -2.488 -14.867 1.00 98.50 93 LEU A C 1
ATOM 756 O O . LEU A 1 93 ? 1.794 -2.836 -16.042 1.00 98.50 93 LEU A O 1
ATOM 760 N N . THR A 1 94 ? 3.041 -1.976 -14.376 1.00 96.81 94 THR A N 1
ATOM 761 C CA . THR A 1 94 ? 4.337 -1.850 -15.062 1.00 96.81 94 THR A CA 1
ATOM 762 C C . THR A 1 94 ? 5.460 -2.075 -14.043 1.00 96.81 94 THR A C 1
ATOM 764 O O . THR A 1 94 ? 5.175 -2.233 -12.860 1.00 96.81 94 THR A O 1
ATOM 767 N N . GLN A 1 95 ? 6.717 -2.112 -14.494 1.00 92.19 95 GLN A N 1
ATOM 768 C CA . GLN A 1 95 ? 7.917 -2.167 -13.640 1.00 92.19 95 GLN A CA 1
ATOM 769 C C . GLN A 1 95 ? 8.852 -0.972 -13.890 1.00 92.19 95 GLN A C 1
ATOM 771 O O . GLN A 1 95 ? 10.052 -1.095 -13.680 1.00 92.19 95 GLN A O 1
ATOM 776 N N . GLY A 1 96 ? 8.316 0.114 -14.458 1.00 91.44 96 GLY A N 1
ATOM 777 C CA . GLY A 1 96 ? 9.128 1.243 -14.899 1.00 91.44 96 GLY A CA 1
ATOM 778 C C . GLY A 1 96 ? 10.157 0.880 -15.973 1.00 91.44 96 GLY A C 1
ATOM 779 O O . GLY A 1 96 ? 10.067 -0.169 -16.624 1.00 91.44 96 GLY A O 1
ATOM 780 N N . ASP A 1 97 ? 11.118 1.780 -16.164 1.00 92.38 97 ASP A N 1
ATOM 781 C CA . ASP A 1 97 ? 12.304 1.544 -16.990 1.00 92.38 97 ASP A CA 1
ATOM 782 C C . ASP A 1 97 ? 13.324 0.638 -16.268 1.00 92.38 97 ASP A C 1
ATOM 784 O O . ASP A 1 97 ? 14.032 -0.139 -16.922 1.00 92.38 97 ASP A O 1
ATOM 788 N N . ALA A 1 98 ? 13.396 0.706 -14.934 1.00 90.81 98 ALA A N 1
ATOM 789 C CA . ALA A 1 98 ? 14.245 -0.111 -14.079 1.00 90.81 98 ALA A CA 1
ATOM 790 C C . ALA A 1 98 ? 13.394 -1.024 -13.173 1.00 90.81 98 ALA A C 1
ATOM 792 O O . ALA A 1 98 ? 12.814 -0.562 -12.193 1.00 90.81 98 ALA A O 1
ATOM 793 N N . PRO A 1 99 ? 13.355 -2.344 -13.437 1.00 90.06 99 PRO A N 1
ATOM 794 C CA . PRO A 1 99 ? 12.596 -3.257 -12.597 1.00 90.06 99 PRO A CA 1
ATOM 795 C C . PRO A 1 99 ? 13.182 -3.357 -11.176 1.00 90.06 99 PRO A C 1
ATOM 797 O O . PRO A 1 99 ? 14.396 -3.215 -11.003 1.00 90.06 99 PRO A O 1
ATOM 800 N N . PRO A 1 100 ? 12.355 -3.710 -10.172 1.00 94.81 100 PRO A N 1
ATOM 801 C CA . PRO A 1 100 ? 10.910 -3.959 -10.246 1.00 94.81 100 PRO A CA 1
ATOM 802 C C . PRO A 1 100 ? 10.048 -2.735 -9.913 1.00 94.81 100 PRO A C 1
ATOM 804 O O . PRO A 1 100 ? 10.566 -1.695 -9.521 1.00 94.81 100 PRO A O 1
ATOM 807 N N . ASN A 1 101 ? 8.717 -2.912 -9.940 1.00 96.69 101 ASN A N 1
ATOM 808 C CA . ASN A 1 101 ? 7.810 -1.899 -9.406 1.00 96.69 101 ASN A CA 1
ATOM 809 C C . ASN A 1 101 ? 8.034 -1.721 -7.905 1.00 96.69 101 ASN A C 1
ATOM 811 O O . ASN A 1 101 ? 7.736 -2.649 -7.144 1.00 96.69 101 ASN A O 1
ATOM 815 N N . THR A 1 102 ? 8.547 -0.569 -7.481 1.00 94.94 102 THR A N 1
ATOM 816 C CA . THR A 1 102 ? 9.098 -0.387 -6.133 1.00 94.94 102 THR A CA 1
ATOM 817 C C . THR A 1 102 ? 8.381 0.724 -5.380 1.00 94.94 102 THR A C 1
ATOM 819 O O . THR A 1 102 ? 8.602 1.914 -5.607 1.00 94.94 102 THR A O 1
ATOM 822 N N . ALA A 1 103 ? 7.559 0.356 -4.397 1.00 95.88 103 ALA A N 1
ATOM 823 C CA . ALA A 1 103 ? 6.747 1.327 -3.673 1.00 95.88 103 ALA A CA 1
ATOM 824 C C . ALA A 1 103 ? 6.757 1.134 -2.162 1.00 95.88 103 ALA A C 1
ATOM 826 O O . ALA A 1 103 ? 6.932 0.035 -1.638 1.00 95.88 103 ALA A O 1
ATOM 827 N N . GLN A 1 104 ? 6.463 2.223 -1.462 1.00 96.44 104 GLN A N 1
ATOM 828 C CA . GLN A 1 104 ? 6.152 2.225 -0.040 1.00 96.44 104 GLN A CA 1
ATOM 829 C C . GLN A 1 104 ? 4.675 2.557 0.159 1.00 96.44 104 GLN A C 1
ATOM 831 O O . GLN A 1 104 ? 4.151 3.459 -0.498 1.00 96.44 104 GLN A O 1
ATOM 836 N N . VAL A 1 105 ? 4.036 1.896 1.126 1.00 96.75 105 VAL A N 1
ATOM 837 C CA . VAL A 1 105 ? 2.686 2.208 1.606 1.00 96.75 105 VAL A CA 1
ATOM 838 C C . VAL A 1 105 ? 2.684 2.478 3.107 1.00 96.75 105 VAL A C 1
ATOM 840 O O . VAL A 1 105 ? 3.343 1.795 3.889 1.00 96.75 105 VAL A O 1
ATOM 843 N N . ILE A 1 106 ? 1.911 3.479 3.513 1.00 97.25 106 ILE A N 1
ATOM 844 C CA . ILE A 1 106 ? 1.655 3.850 4.900 1.00 97.25 106 ILE A CA 1
ATOM 845 C C . ILE A 1 106 ? 0.144 3.972 5.091 1.00 97.25 106 ILE A C 1
ATOM 847 O O . ILE A 1 106 ? -0.550 4.560 4.261 1.00 97.25 106 ILE A O 1
ATOM 851 N N . VAL A 1 107 ? -0.362 3.451 6.206 1.00 97.94 107 VAL A N 1
ATOM 852 C CA . VAL A 1 107 ? -1.751 3.649 6.632 1.00 97.94 107 VAL A CA 1
ATOM 853 C C . VAL A 1 107 ? -1.758 4.532 7.866 1.00 97.94 107 VAL A C 1
ATOM 855 O O . VAL A 1 107 ? -1.105 4.215 8.864 1.00 97.94 107 VAL A O 1
ATOM 858 N N . VAL A 1 108 ? -2.490 5.637 7.777 1.00 97.94 108 VAL A N 1
ATOM 859 C CA . VAL A 1 108 ? -2.675 6.599 8.865 1.00 97.94 108 VAL A CA 1
ATOM 860 C C . VAL A 1 108 ? -4.116 6.520 9.347 1.00 97.94 108 VAL A C 1
ATOM 862 O O . VAL A 1 108 ? -5.030 6.498 8.526 1.00 97.94 108 VAL A O 1
ATOM 865 N N . ASP A 1 109 ? -4.313 6.451 10.654 1.00 97.25 109 ASP A N 1
ATOM 866 C CA . ASP A 1 109 ? -5.635 6.431 11.270 1.00 97.25 109 ASP A CA 1
ATOM 867 C C . ASP A 1 109 ? -6.286 7.828 11.352 1.00 97.25 109 ASP A C 1
ATOM 869 O O . ASP A 1 109 ? -5.711 8.827 10.907 1.00 97.25 109 ASP A O 1
ATOM 873 N N . ASP A 1 110 ? -7.512 7.897 11.875 1.00 95.38 110 ASP A N 1
ATOM 874 C CA . ASP A 1 110 ? -8.286 9.142 11.986 1.00 95.38 110 ASP A CA 1
ATOM 875 C C . ASP A 1 110 ? -7.754 10.119 13.050 1.00 95.38 110 ASP A C 1
ATOM 877 O O . ASP A 1 110 ? -8.035 11.317 12.973 1.00 95.38 110 ASP A O 1
ATOM 881 N N . ASP A 1 111 ? -6.900 9.640 13.954 1.00 95.06 111 ASP A N 1
ATOM 882 C CA . ASP A 1 111 ? -6.148 10.439 14.926 1.00 95.06 111 ASP A CA 1
ATOM 883 C C . ASP A 1 111 ? -4.788 10.921 14.373 1.00 95.06 111 ASP A C 1
ATOM 885 O O . ASP A 1 111 ? -4.048 11.651 15.041 1.00 95.06 111 ASP A O 1
ATOM 889 N N . GLY A 1 112 ? -4.438 10.543 13.139 1.00 94.56 112 GLY A N 1
ATOM 890 C CA . GLY A 1 112 ? -3.190 10.933 12.483 1.00 94.56 112 GLY A CA 1
ATOM 891 C C . GLY A 1 112 ? -1.984 10.055 12.831 1.00 94.56 112 GLY A C 1
ATOM 892 O O . GLY A 1 112 ? -0.852 10.408 12.482 1.00 94.56 112 GLY A O 1
ATOM 893 N N . ASN A 1 113 ? -2.184 8.912 13.487 1.00 95.38 113 ASN A N 1
ATOM 894 C CA . ASN A 1 113 ? -1.120 7.965 13.801 1.00 95.38 113 ASN A CA 1
ATOM 895 C C . ASN A 1 113 ? -0.866 7.011 12.635 1.00 95.38 113 ASN A C 1
ATOM 897 O O . ASN A 1 113 ? -1.783 6.505 11.995 1.00 95.38 113 ASN A O 1
ATOM 901 N N . ILE A 1 114 ? 0.405 6.688 12.397 1.00 95.69 114 ILE A N 1
ATOM 902 C CA . ILE A 1 114 ? 0.777 5.619 11.467 1.00 95.69 114 ILE A CA 1
ATOM 903 C C . ILE A 1 114 ? 0.493 4.269 12.132 1.00 95.69 114 ILE A C 1
ATOM 905 O O . ILE A 1 114 ? 1.152 3.913 13.114 1.00 95.69 114 ILE A O 1
ATOM 909 N N . ILE A 1 115 ? -0.446 3.507 11.571 1.00 95.38 115 ILE A N 1
ATOM 910 C CA . ILE A 1 115 ? -0.842 2.181 12.073 1.00 95.38 115 ILE A CA 1
ATOM 911 C C . ILE A 1 115 ? -0.261 1.030 11.250 1.00 95.38 115 ILE A C 1
ATOM 913 O O . ILE A 1 115 ? -0.110 -0.075 11.769 1.00 95.38 115 ILE A O 1
ATOM 917 N N . ALA A 1 116 ? 0.123 1.291 9.999 1.00 94.25 116 ALA A N 1
ATOM 918 C CA . ALA A 1 116 ? 0.823 0.337 9.149 1.00 94.25 116 ALA A CA 1
ATOM 919 C C . ALA A 1 116 ? 1.876 1.043 8.292 1.00 94.25 116 ALA A C 1
ATOM 921 O O . ALA A 1 116 ? 1.673 2.171 7.843 1.00 94.25 116 ALA A O 1
ATOM 922 N N . SER A 1 117 ? 2.984 0.353 8.040 1.00 93.50 117 SER A N 1
ATOM 923 C CA . SER A 1 117 ? 4.003 0.750 7.074 1.00 93.50 117 SER A CA 1
ATOM 924 C C . SER A 1 117 ? 4.559 -0.507 6.437 1.00 93.50 117 SER A C 1
ATOM 926 O O . SER A 1 117 ? 4.964 -1.432 7.134 1.00 93.50 117 SER A O 1
ATOM 928 N N . SER A 1 118 ? 4.562 -0.549 5.120 1.00 94.00 118 SER A N 1
ATOM 929 C CA . SER A 1 118 ? 5.091 -1.670 4.359 1.00 94.00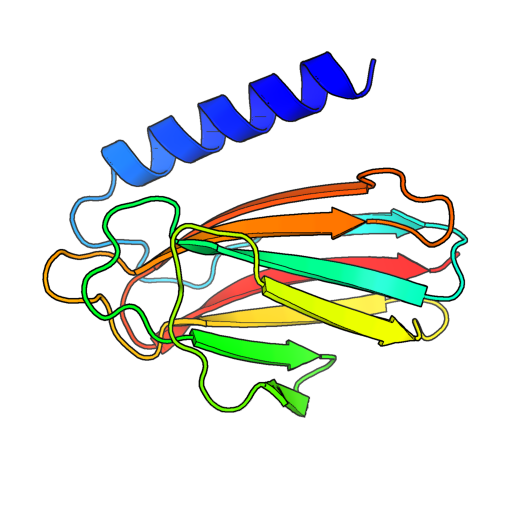 118 SER A CA 1
ATOM 930 C C . SER A 1 118 ? 5.563 -1.158 3.006 1.00 94.00 118 SER A C 1
ATOM 932 O O . SER A 1 118 ? 5.515 0.042 2.719 1.00 94.00 118 SER A O 1
ATOM 934 N N . GLY A 1 119 ? 6.011 -2.059 2.161 1.00 93.25 119 GLY A N 1
ATOM 935 C CA . GLY A 1 119 ? 6.338 -1.743 0.789 1.00 93.25 119 GLY A CA 1
ATOM 936 C C . GLY A 1 119 ? 6.508 -3.014 -0.011 1.00 93.25 119 GLY A C 1
ATOM 937 O O . GLY A 1 119 ? 6.429 -4.117 0.532 1.00 93.25 119 GLY A O 1
ATOM 938 N N . TRP A 1 120 ? 6.725 -2.847 -1.304 1.00 94.06 120 TRP A N 1
ATOM 939 C CA . TRP A 1 120 ? 6.917 -3.959 -2.215 1.00 94.06 120 TRP A CA 1
ATOM 940 C C . TRP A 1 120 ? 7.961 -3.655 -3.289 1.00 94.06 120 TRP A C 1
ATOM 942 O O . TRP A 1 120 ? 8.243 -2.496 -3.589 1.00 94.06 120 TRP A O 1
ATOM 952 N N . GLY A 1 121 ? 8.492 -4.734 -3.862 1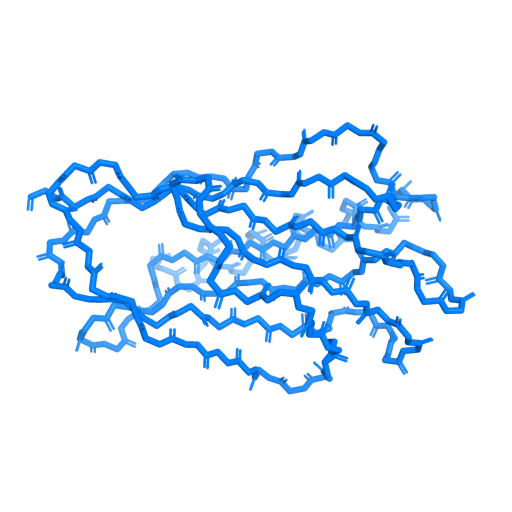.00 95.19 121 GLY A N 1
ATOM 953 C CA . GLY A 1 121 ? 9.189 -4.773 -5.145 1.00 95.19 121 GLY A CA 1
ATOM 954 C C . GLY A 1 121 ? 8.532 -5.870 -5.983 1.00 95.19 121 GLY A C 1
ATOM 955 O O . GLY A 1 121 ? 8.757 -7.048 -5.707 1.00 95.19 121 GLY A O 1
ATOM 956 N N . LEU A 1 122 ? 7.659 -5.520 -6.930 1.00 95.75 122 LEU A N 1
ATOM 957 C CA . LEU A 1 122 ? 6.786 -6.479 -7.627 1.00 95.75 122 LEU A CA 1
ATOM 958 C C . LEU A 1 122 ? 7.094 -6.572 -9.120 1.00 95.75 122 LEU A C 1
ATOM 960 O O . LEU A 1 122 ? 7.330 -5.564 -9.792 1.00 95.75 122 LEU A O 1
ATOM 964 N N . ALA A 1 123 ? 7.013 -7.789 -9.654 1.00 95.81 123 ALA A N 1
ATOM 965 C CA . ALA A 1 123 ? 6.931 -8.001 -11.090 1.00 95.81 123 ALA A CA 1
ATOM 966 C C . ALA A 1 123 ? 5.564 -7.557 -11.644 1.00 95.81 123 ALA A C 1
ATOM 968 O O . ALA A 1 123 ? 4.573 -7.469 -10.912 1.00 95.81 123 ALA A O 1
ATOM 969 N N . ASN A 1 124 ? 5.493 -7.295 -12.953 1.00 96.06 124 ASN A N 1
ATOM 970 C CA . ASN A 1 124 ? 4.248 -6.870 -13.596 1.00 96.06 124 ASN A CA 1
ATOM 971 C C . ASN A 1 124 ? 3.119 -7.897 -13.369 1.00 96.06 124 ASN A C 1
ATOM 973 O O . ASN A 1 124 ? 3.301 -9.098 -13.568 1.00 96.06 124 ASN A O 1
ATOM 977 N N . GLY A 1 125 ? 1.945 -7.416 -12.969 1.00 96.81 125 GLY A N 1
ATOM 978 C CA . GLY A 1 125 ? 0.743 -8.206 -12.724 1.00 96.81 125 GLY A CA 1
ATOM 979 C C . GLY A 1 125 ? 0.612 -8.742 -11.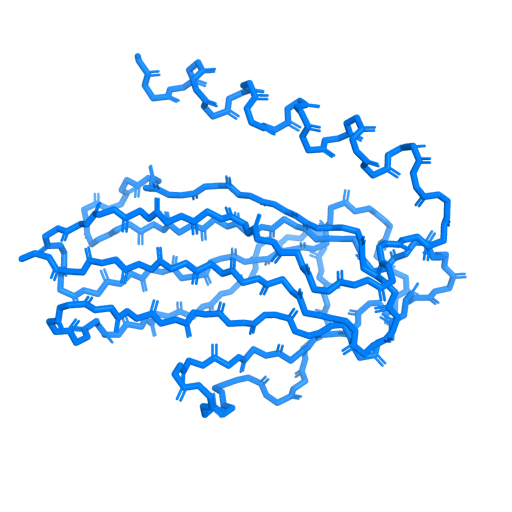299 1.00 96.81 125 GLY A C 1
ATOM 980 O O . GLY A 1 125 ? -0.504 -9.109 -10.919 1.00 96.81 125 GLY A O 1
ATOM 981 N N . ILE A 1 126 ? 1.693 -8.740 -10.513 1.00 98.12 126 ILE A N 1
ATOM 982 C CA . ILE A 1 126 ? 1.730 -9.257 -9.140 1.00 98.12 126 ILE A CA 1
ATOM 983 C C . ILE A 1 126 ? 1.126 -8.258 -8.156 1.00 98.12 126 ILE A C 1
ATOM 985 O O . ILE A 1 126 ? 1.167 -7.042 -8.380 1.00 98.12 126 ILE A O 1
ATOM 989 N N . LYS A 1 127 ? 0.540 -8.775 -7.068 1.00 98.50 127 LYS A N 1
ATOM 990 C CA . LYS A 1 127 ? -0.127 -7.971 -6.044 1.00 98.50 127 LYS A CA 1
ATOM 991 C C . LYS A 1 127 ? 0.574 -7.991 -4.689 1.00 98.50 127 LYS A C 1
ATOM 993 O O . LYS A 1 127 ? 0.973 -9.039 -4.196 1.00 98.50 127 LYS A O 1
ATOM 998 N N . GLY A 1 128 ? 0.609 -6.843 -4.020 1.00 98.00 128 GLY A N 1
ATOM 999 C CA . GLY A 1 128 ? 0.833 -6.742 -2.578 1.00 98.00 128 GLY A CA 1
ATOM 1000 C C . GLY A 1 128 ? -0.498 -6.660 -1.827 1.00 98.00 128 GLY A C 1
ATOM 1001 O O . GLY A 1 128 ? -1.367 -5.885 -2.220 1.00 98.00 128 GLY A O 1
ATOM 1002 N N . LYS A 1 129 ? -0.677 -7.432 -0.752 1.00 98.50 129 LYS A N 1
ATOM 1003 C CA . LYS A 1 129 ? -1.912 -7.506 0.048 1.00 98.50 129 LYS A CA 1
ATOM 1004 C C . LYS A 1 129 ? -1.713 -6.967 1.457 1.00 98.50 129 LYS A C 1
ATOM 1006 O O . LYS A 1 129 ? -0.924 -7.524 2.213 1.00 98.50 129 LYS A O 1
ATOM 1011 N N . LEU A 1 130 ? -2.477 -5.946 1.829 1.00 98.38 130 LEU A N 1
ATOM 1012 C CA . LEU A 1 130 ? -2.489 -5.345 3.162 1.00 98.38 130 LEU A CA 1
ATOM 1013 C C . LEU A 1 130 ? -3.902 -5.413 3.742 1.00 98.38 130 LEU A C 1
ATOM 1015 O O . LEU A 1 130 ? -4.870 -5.079 3.064 1.00 98.38 130 LEU A O 1
ATOM 1019 N N . ILE A 1 131 ? -4.037 -5.829 4.998 1.00 98.56 131 ILE A N 1
ATOM 1020 C CA . ILE A 1 131 ? -5.347 -5.990 5.637 1.00 98.56 131 ILE A CA 1
ATOM 1021 C C . ILE A 1 131 ? -5.475 -5.016 6.804 1.00 98.56 131 ILE A C 1
ATOM 1023 O O . ILE A 1 131 ? -4.642 -5.007 7.708 1.00 98.56 131 ILE A O 1
ATOM 1027 N N . ILE A 1 132 ? -6.550 -4.230 6.813 1.00 98.38 132 ILE A N 1
ATOM 1028 C CA . ILE A 1 132 ? -6.945 -3.428 7.974 1.00 98.38 132 ILE A CA 1
ATOM 1029 C C . ILE A 1 132 ? -8.189 -4.046 8.606 1.00 98.38 132 ILE A C 1
ATOM 1031 O O . ILE A 1 132 ? -9.211 -4.230 7.946 1.00 98.38 132 ILE A O 1
ATOM 1035 N N . VAL A 1 133 ? -8.106 -4.370 9.892 1.00 98.50 133 VAL A N 1
ATOM 1036 C CA . VAL A 1 133 ? -9.207 -4.933 10.673 1.00 98.50 133 VAL A CA 1
ATOM 1037 C C . VAL A 1 133 ? -9.770 -3.852 11.585 1.00 98.50 133 VAL A C 1
ATOM 1039 O O . VAL A 1 133 ? -9.093 -3.417 12.518 1.00 98.50 133 VAL A O 1
ATOM 1042 N N . LYS A 1 134 ? -11.005 -3.426 11.320 1.00 98.12 134 LYS A N 1
ATOM 1043 C CA . LYS A 1 134 ? -11.750 -2.524 12.197 1.00 98.12 134 LYS A CA 1
ATOM 1044 C C . LYS A 1 134 ? -12.447 -3.324 13.293 1.00 98.12 134 LYS A C 1
ATOM 1046 O O . LYS A 1 134 ? -13.290 -4.169 12.981 1.00 98.12 134 LYS A O 1
ATOM 1051 N N . GLU A 1 135 ? -12.067 -3.063 14.540 1.00 95.12 135 GLU A N 1
ATOM 1052 C CA . GLU A 1 135 ? -12.652 -3.661 15.752 1.00 95.12 135 GLU A CA 1
ATOM 1053 C C . GLU A 1 135 ? -13.848 -2.870 16.289 1.00 95.12 135 GLU A C 1
ATOM 1055 O O . GLU A 1 135 ? -13.837 -1.621 16.191 1.00 95.12 135 GLU A O 1
#